Protein AF-A0A7X6VK72-F1 (afdb_monomer_lite)

Secondary structure (DSSP, 8-state):
-B----HHHHHHHHHHTT---S-S--HHHHHHHHHHTT-SEEEEEEEEEETTEEEEEEEEEETTTTEEEEEEEEEE-SGGGGHHHHHHHHHHHHHHHHTSB---S---

pLDDT: mean 77.83, std 16.99, range [35.81, 96.62]

Structure (mmCIF, N/CA/C/O backbone):
data_AF-A0A7X6VK72-F1
#
_entry.id   AF-A0A7X6VK72-F1
#
loop_
_atom_site.group_PDB
_atom_site.id
_atom_site.type_symbol
_atom_site.label_atom_id
_atom_site.label_alt_id
_atom_site.label_comp_id
_atom_site.label_asym_id
_atom_site.label_entity_id
_atom_site.label_seq_id
_atom_site.pdbx_PDB_ins_code
_atom_site.Cartn_x
_atom_site.Cartn_y
_atom_site.Cartn_z
_atom_site.occupancy
_atom_site.B_iso_or_equiv
_atom_site.auth_seq_id
_atom_site.auth_comp_id
_atom_site.auth_asym_id
_atom_site.auth_atom_id
_atom_site.pdbx_PDB_model_num
ATOM 1 N N . PRO A 1 1 ? -16.185 3.627 -2.047 1.00 64.81 1 PRO A N 1
ATOM 2 C CA . PRO A 1 1 ? -15.621 4.986 -1.937 1.00 64.81 1 PRO A CA 1
ATOM 3 C C . PRO A 1 1 ? -14.749 5.099 -0.667 1.00 64.81 1 PRO A C 1
ATOM 5 O O . PRO A 1 1 ? -15.217 4.782 0.424 1.00 64.81 1 PRO A O 1
ATOM 8 N N . TRP A 1 2 ? -13.463 5.444 -0.824 1.00 78.81 2 TRP A N 1
ATOM 9 C CA . TRP A 1 2 ? -12.471 5.581 0.258 1.00 78.81 2 TRP A CA 1
ATOM 10 C C . TRP A 1 2 ? -11.894 7.002 0.380 1.00 78.81 2 TRP A C 1
ATOM 12 O O . TRP A 1 2 ? -11.709 7.687 -0.622 1.00 78.81 2 TRP A O 1
ATOM 22 N N . THR A 1 3 ? -11.542 7.418 1.598 1.00 82.94 3 THR A N 1
ATOM 23 C CA . THR A 1 3 ? -10.872 8.701 1.880 1.00 82.94 3 THR A CA 1
ATOM 24 C C . THR A 1 3 ? -9.420 8.452 2.272 1.00 82.94 3 THR A C 1
ATOM 26 O O . THR A 1 3 ? -9.145 7.604 3.123 1.00 82.94 3 THR A O 1
ATOM 29 N N . LEU A 1 4 ? -8.483 9.189 1.669 1.00 83.56 4 LEU A N 1
ATOM 30 C CA . LEU A 1 4 ? -7.060 9.071 1.989 1.00 83.56 4 LEU A CA 1
ATOM 31 C C . LEU A 1 4 ? -6.716 9.855 3.258 1.00 83.56 4 LEU A C 1
ATOM 33 O O . LEU A 1 4 ? -7.007 11.046 3.361 1.00 83.56 4 LEU A O 1
ATOM 37 N N . LEU A 1 5 ? -6.038 9.190 4.191 1.00 81.06 5 LEU A N 1
ATOM 38 C CA . LEU A 1 5 ? -5.454 9.808 5.377 1.00 81.06 5 LEU A CA 1
ATOM 39 C C . LEU A 1 5 ? -3.932 9.790 5.252 1.00 81.06 5 LEU A C 1
ATOM 41 O O . LEU A 1 5 ? -3.322 8.730 5.125 1.00 81.06 5 LEU A O 1
ATOM 45 N N . GLU A 1 6 ? -3.310 10.964 5.313 1.00 75.88 6 GLU A N 1
ATOM 46 C CA . GLU A 1 6 ? -1.858 11.090 5.191 1.00 75.88 6 GLU A CA 1
ATOM 47 C C . GLU A 1 6 ? -1.154 10.580 6.454 1.00 75.88 6 GLU A C 1
ATOM 49 O O . GLU A 1 6 ? -1.497 10.966 7.576 1.00 75.88 6 GLU A O 1
ATOM 54 N N . ALA A 1 7 ? -0.087 9.792 6.296 1.00 69.56 7 ALA A N 1
ATOM 55 C CA . ALA A 1 7 ? 0.687 9.267 7.426 1.00 69.56 7 ALA A CA 1
ATOM 56 C C . ALA A 1 7 ? 1.223 10.382 8.347 1.00 69.56 7 ALA A C 1
ATOM 58 O O . ALA A 1 7 ? 1.326 10.202 9.562 1.00 69.56 7 ALA A O 1
ATOM 59 N N . ALA A 1 8 ? 1.506 11.567 7.795 1.00 66.38 8 ALA A N 1
ATOM 60 C CA . ALA A 1 8 ? 1.903 12.743 8.566 1.00 66.38 8 ALA A CA 1
ATOM 61 C C . ALA A 1 8 ? 0.778 13.270 9.479 1.00 66.38 8 ALA A C 1
ATOM 63 O O . ALA A 1 8 ? 1.051 13.704 10.601 1.00 66.38 8 ALA A O 1
ATOM 64 N N . GLN A 1 9 ? -0.482 13.202 9.036 1.00 66.62 9 GLN A N 1
ATOM 65 C CA . GLN A 1 9 ? -1.650 13.566 9.844 1.00 66.62 9 GLN A CA 1
ATOM 66 C C . GLN A 1 9 ? -1.873 12.538 10.959 1.00 66.62 9 GLN A C 1
ATOM 68 O O . GLN A 1 9 ? -2.074 12.916 12.115 1.00 66.62 9 GLN A O 1
ATOM 73 N N . ILE A 1 10 ? -1.710 11.249 10.638 1.00 66.19 10 ILE A N 1
ATOM 74 C CA . ILE A 1 10 ? -1.757 10.141 11.602 1.00 66.19 10 ILE A CA 1
ATOM 75 C C . ILE A 1 10 ? -0.679 10.313 12.684 1.00 66.19 10 ILE A C 1
ATOM 77 O O . ILE A 1 10 ? -0.955 10.234 13.884 1.00 66.19 10 ILE A O 1
ATOM 81 N N . ALA A 1 11 ? 0.550 10.629 12.273 1.00 63.31 11 ALA A N 1
ATOM 82 C CA . ALA A 1 11 ? 1.665 10.870 13.178 1.00 63.31 11 ALA A CA 1
ATOM 83 C C . ALA A 1 11 ? 1.470 12.129 14.038 1.00 63.31 11 ALA A C 1
ATOM 85 O O . ALA A 1 11 ? 1.833 12.127 15.212 1.00 63.31 11 ALA A O 1
ATOM 86 N N . LYS A 1 12 ? 0.896 13.210 13.498 1.00 64.06 12 LYS A N 1
ATOM 87 C CA . LYS A 1 12 ? 0.621 14.432 14.270 1.00 64.06 12 LYS A CA 1
ATOM 88 C C . LYS A 1 12 ? -0.348 14.154 15.421 1.00 64.06 12 LYS A C 1
ATOM 90 O O . LYS A 1 12 ? -0.044 14.485 16.565 1.00 64.06 12 LYS A O 1
ATOM 95 N N . ILE A 1 13 ? -1.452 13.472 15.133 1.00 62.22 13 ILE A N 1
ATOM 96 C CA . ILE A 1 13 ? -2.500 13.185 16.121 1.00 62.22 13 ILE A CA 1
ATOM 97 C C . ILE A 1 13 ? -2.011 12.161 17.151 1.00 62.22 13 ILE A C 1
ATOM 99 O O . ILE A 1 13 ? -2.238 12.317 18.352 1.00 62.22 13 ILE A O 1
ATOM 103 N N . GLY A 1 14 ? -1.225 11.167 16.730 1.00 62.12 14 GLY A N 1
ATOM 104 C CA . GLY A 1 14 ? -0.571 10.270 17.680 1.00 62.12 14 GLY A CA 1
ATOM 105 C C . GLY A 1 14 ? 0.405 10.994 18.626 1.00 62.12 14 GLY A C 1
ATOM 106 O O . GLY A 1 14 ? 0.512 10.601 19.789 1.00 62.12 14 GLY A O 1
ATOM 107 N N . LYS A 1 15 ? 1.080 12.074 18.182 1.00 60.12 15 LYS A N 1
ATOM 108 C CA . LYS A 1 15 ? 1.975 12.875 19.047 1.00 60.12 15 LYS A CA 1
ATOM 109 C C . LYS A 1 15 ? 1.158 13.668 20.059 1.00 60.12 15 LYS A C 1
ATOM 111 O O . LYS A 1 15 ? 1.521 13.698 21.234 1.00 60.12 15 LYS A O 1
ATOM 116 N N . GLU A 1 16 ? 0.056 14.268 19.614 1.00 59.31 16 GLU A N 1
ATOM 117 C CA . GLU A 1 16 ? -0.869 15.040 20.453 1.00 59.31 16 GLU A CA 1
ATOM 118 C C . GLU A 1 16 ? -1.477 14.178 21.572 1.00 59.31 16 GLU A C 1
ATOM 120 O O . GLU A 1 16 ? -1.537 14.612 22.722 1.00 59.31 16 GLU A O 1
ATOM 125 N N . HIS A 1 17 ? -1.804 12.914 21.288 1.00 56.00 17 HIS A N 1
ATOM 126 C CA . HIS A 1 17 ? -2.307 11.963 22.287 1.00 56.00 17 HIS A CA 1
ATOM 127 C C . HIS A 1 17 ? -1.214 11.201 23.067 1.00 56.00 17 HIS A C 1
ATOM 129 O O . HIS A 1 17 ? -1.516 10.225 23.753 1.00 56.00 17 HIS A O 1
ATOM 135 N N . ARG A 1 18 ? 0.052 11.651 23.023 1.00 54.09 18 ARG A N 1
ATOM 136 C CA . ARG A 1 18 ? 1.203 11.055 23.743 1.00 54.09 18 ARG A CA 1
ATOM 137 C C . ARG A 1 18 ? 1.436 9.566 23.443 1.00 54.09 18 ARG A C 1
ATOM 139 O O . ARG A 1 18 ? 1.972 8.844 24.285 1.00 54.09 18 ARG A O 1
ATOM 146 N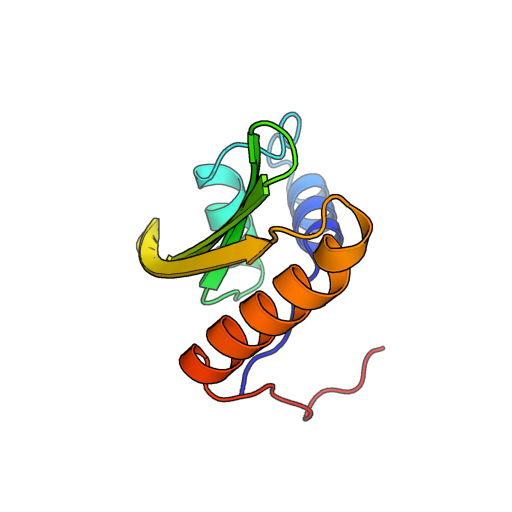 N . LEU A 1 19 ? 1.104 9.101 22.240 1.00 56.41 19 LEU A N 1
ATOM 147 C CA . LEU A 1 19 ? 1.611 7.820 21.753 1.00 56.41 19 LEU A CA 1
ATOM 148 C C . LEU A 1 19 ? 3.110 8.010 21.462 1.00 56.41 19 LEU A C 1
ATOM 150 O O . LEU A 1 19 ? 3.509 8.962 20.794 1.00 56.41 19 LEU A O 1
ATOM 154 N N . GLY A 1 20 ? 3.976 7.157 22.015 1.00 43.81 20 GLY A N 1
ATOM 155 C CA . GLY A 1 20 ? 5.429 7.253 21.832 1.00 43.81 20 GLY A CA 1
ATOM 156 C C . GLY A 1 20 ? 5.837 7.033 20.369 1.00 43.81 20 GLY A C 1
ATOM 157 O O . GLY A 1 20 ? 6.034 5.896 19.939 1.00 43.81 20 GLY A O 1
ATOM 158 N N . LEU A 1 21 ? 5.953 8.123 19.607 1.00 44.03 21 LEU A N 1
ATOM 159 C CA . LEU A 1 21 ? 6.148 8.125 18.150 1.00 44.03 21 LEU A CA 1
ATOM 160 C C . LEU A 1 21 ? 7.603 8.260 17.685 1.00 44.03 21 LEU A C 1
ATOM 162 O O . LEU A 1 21 ? 7.846 8.600 16.526 1.00 44.03 21 LEU A O 1
ATOM 166 N N . SER A 1 22 ? 8.593 7.978 18.536 1.00 35.81 22 SER A N 1
ATOM 167 C CA . SER A 1 22 ? 9.906 7.640 17.984 1.00 35.81 22 SER A CA 1
ATOM 168 C C . SER A 1 22 ? 9.807 6.241 17.358 1.00 35.81 22 SER A C 1
ATOM 170 O O . SER A 1 22 ? 9.360 5.282 17.994 1.00 35.81 22 SER A O 1
ATOM 172 N N . GLY A 1 23 ? 10.126 6.159 16.065 1.00 43.31 23 GLY A N 1
ATOM 173 C CA . GLY A 1 23 ? 9.946 4.964 15.238 1.00 43.31 23 GLY A CA 1
ATOM 174 C C . GLY A 1 23 ? 8.525 4.840 14.684 1.00 43.31 23 GLY A C 1
ATOM 175 O O . GLY A 1 23 ? 7.687 4.164 15.274 1.00 43.31 23 GLY A O 1
ATOM 176 N N . LEU A 1 24 ? 8.272 5.464 13.526 1.00 42.28 24 LEU A N 1
ATOM 177 C CA . LEU A 1 24 ? 7.059 5.284 12.705 1.00 42.28 24 LEU A CA 1
ATOM 178 C C . LEU A 1 24 ? 6.961 3.878 12.064 1.00 42.28 24 LEU A C 1
ATOM 180 O O . LEU A 1 24 ? 6.030 3.612 11.314 1.00 42.28 24 LEU A O 1
ATOM 184 N N . VAL A 1 25 ? 7.918 2.994 12.358 1.00 49.81 25 VAL A N 1
ATOM 185 C CA . VAL A 1 25 ? 8.080 1.649 11.787 1.00 49.81 25 VAL A CA 1
ATOM 186 C C . VAL A 1 25 ? 7.782 0.613 12.867 1.00 49.81 25 VAL A C 1
ATOM 188 O O . VAL A 1 25 ? 8.645 -0.139 13.304 1.00 49.81 25 VAL A O 1
ATOM 191 N N . ASP A 1 26 ? 6.567 0.644 13.390 1.00 58.03 26 ASP A N 1
ATOM 192 C CA . ASP A 1 26 ? 6.070 -0.425 14.247 1.00 58.03 26 ASP A CA 1
ATOM 193 C C . ASP A 1 26 ? 4.601 -0.592 13.871 1.00 58.03 26 ASP A C 1
ATOM 195 O O . ASP A 1 26 ? 3.774 0.263 14.202 1.00 58.03 26 ASP A O 1
ATOM 199 N N . ASP A 1 27 ? 4.287 -1.637 13.102 1.00 59.16 27 ASP A N 1
ATOM 200 C CA . ASP A 1 27 ? 2.969 -1.870 12.490 1.00 59.16 27 ASP A CA 1
ATOM 201 C C . ASP A 1 27 ? 1.827 -1.716 13.517 1.00 59.16 27 ASP A C 1
ATOM 203 O O . ASP A 1 27 ? 0.756 -1.184 13.225 1.00 59.16 27 ASP A O 1
ATOM 207 N N . LYS A 1 28 ? 2.094 -2.060 14.785 1.00 60.81 28 LYS A N 1
ATOM 208 C CA . LYS A 1 28 ? 1.161 -1.922 15.916 1.00 60.81 28 LYS A CA 1
ATOM 209 C C . LYS A 1 28 ? 0.798 -0.469 16.252 1.00 60.81 28 LYS A C 1
ATOM 211 O O . LYS A 1 28 ? -0.332 -0.190 16.669 1.00 60.81 28 LYS A O 1
ATOM 216 N N . LYS A 1 29 ? 1.733 0.471 16.093 1.00 63.31 29 LYS A N 1
ATOM 217 C CA . LYS A 1 29 ? 1.518 1.903 16.364 1.00 63.31 29 LYS A CA 1
ATOM 218 C C . LYS A 1 29 ? 0.708 2.560 15.251 1.00 63.31 29 LYS A C 1
ATOM 220 O O . LYS A 1 29 ? -0.221 3.308 15.550 1.00 63.31 29 LYS A O 1
ATOM 225 N N . ALA A 1 30 ? 1.021 2.239 13.995 1.00 63.69 30 ALA A N 1
ATOM 226 C CA . ALA A 1 30 ? 0.274 2.723 12.836 1.00 63.69 30 ALA A CA 1
ATOM 227 C C . ALA A 1 30 ? -1.185 2.241 12.868 1.00 63.69 30 ALA A C 1
ATOM 229 O O . ALA A 1 30 ? -2.099 3.038 12.673 1.00 63.69 30 ALA A O 1
ATOM 230 N N . VAL A 1 31 ? -1.413 0.978 13.249 1.00 65.00 31 VAL A N 1
ATOM 231 C CA . VAL A 1 31 ? -2.760 0.428 13.465 1.00 65.00 31 VAL A CA 1
ATOM 232 C C . VAL A 1 31 ? -3.510 1.184 14.567 1.00 65.00 31 VAL A C 1
ATOM 234 O O . VAL A 1 31 ? -4.662 1.565 14.383 1.00 65.00 31 VAL A O 1
ATOM 237 N N . SER A 1 32 ? -2.868 1.458 15.707 1.00 65.25 32 SER A N 1
ATOM 238 C CA . SER A 1 32 ? -3.514 2.165 16.826 1.00 65.25 32 SER A CA 1
ATOM 239 C C . SER A 1 32 ? -3.919 3.597 16.460 1.00 65.25 32 SER A C 1
ATOM 241 O O . SER A 1 32 ? -5.010 4.042 16.812 1.00 65.25 32 SER A O 1
ATOM 243 N N . ALA A 1 33 ? -3.065 4.309 15.723 1.00 67.06 33 ALA A N 1
ATOM 244 C CA . ALA A 1 33 ? -3.363 5.656 15.251 1.00 67.06 33 ALA A CA 1
ATOM 245 C C . ALA A 1 33 ? -4.414 5.661 14.122 1.00 67.06 33 ALA A C 1
ATOM 247 O O . ALA A 1 33 ? -5.287 6.524 14.113 1.00 67.06 33 ALA A O 1
ATOM 248 N N . GLY A 1 34 ? -4.399 4.660 13.236 1.00 67.56 34 GLY A N 1
ATOM 249 C CA . GLY A 1 34 ? -5.451 4.440 12.242 1.00 67.56 34 GLY A CA 1
ATOM 250 C C . GLY A 1 34 ? -6.826 4.225 12.882 1.00 67.56 34 GLY A C 1
ATOM 251 O O . GLY A 1 34 ? -7.786 4.878 12.481 1.00 67.56 34 GLY A O 1
ATOM 252 N N . LYS A 1 35 ? -6.914 3.411 13.948 1.00 70.31 35 LYS A N 1
ATOM 253 C CA . LYS A 1 35 ? -8.161 3.215 14.717 1.00 70.31 35 LYS A CA 1
ATOM 254 C C . LYS A 1 35 ? -8.723 4.528 15.253 1.00 70.31 35 LYS A C 1
ATOM 256 O O . LYS A 1 35 ? -9.924 4.756 15.161 1.00 70.31 35 LYS A O 1
ATOM 261 N N . LEU A 1 36 ? -7.862 5.388 15.803 1.00 69.94 36 LEU A N 1
ATOM 262 C CA . LEU A 1 36 ? -8.270 6.688 16.348 1.00 69.94 36 LEU A CA 1
ATOM 263 C C . LEU A 1 36 ? -8.834 7.629 15.277 1.00 69.94 36 LEU A C 1
ATOM 265 O O . LEU A 1 36 ? -9.674 8.466 15.590 1.00 69.94 36 LEU A O 1
ATOM 269 N N . LEU A 1 37 ? -8.388 7.483 14.029 1.00 72.62 37 LEU A N 1
ATOM 270 C CA . LEU A 1 37 ? -8.789 8.329 12.904 1.00 72.62 37 LEU A CA 1
ATOM 271 C C . LEU A 1 37 ? -9.885 7.718 12.035 1.00 72.62 37 LEU A C 1
ATOM 273 O O . LEU A 1 37 ? -10.243 8.297 11.014 1.00 72.62 37 LEU A O 1
ATOM 277 N N . GLY A 1 38 ? -10.419 6.561 12.428 1.00 75.12 38 GLY A N 1
ATOM 278 C CA . GLY A 1 38 ? -11.432 5.857 11.647 1.00 75.12 38 GLY A CA 1
ATOM 279 C C . GLY A 1 38 ? -10.895 5.249 10.347 1.00 75.12 38 GLY A C 1
ATOM 280 O O . GLY A 1 38 ? -11.682 4.943 9.454 1.00 75.12 38 GLY A O 1
ATOM 281 N N . ALA A 1 39 ? -9.577 5.057 10.224 1.00 85.31 39 ALA A N 1
ATOM 282 C CA . ALA A 1 39 ? -9.001 4.341 9.094 1.00 85.31 39 ALA A CA 1
ATOM 283 C C . ALA A 1 39 ? -9.446 2.872 9.136 1.00 85.31 39 ALA A C 1
ATOM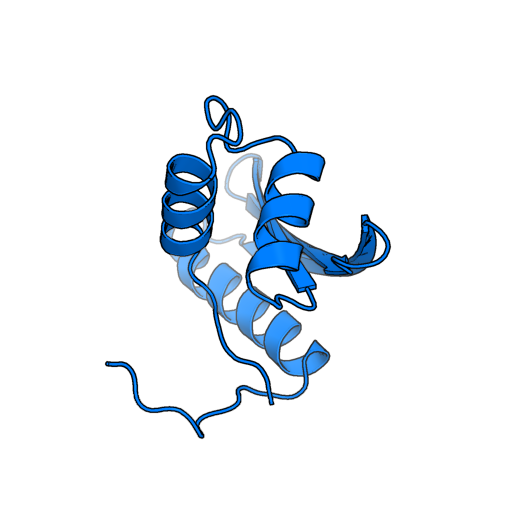 285 O O . ALA A 1 39 ? -9.259 2.187 10.143 1.00 85.31 39 ALA A O 1
ATOM 286 N N . GLN A 1 40 ? -10.016 2.390 8.034 1.00 86.88 40 GLN A N 1
ATOM 287 C CA . GLN A 1 40 ? -10.424 0.987 7.889 1.00 86.88 40 GLN A CA 1
ATOM 288 C C . GLN A 1 40 ? -9.231 0.102 7.516 1.00 86.88 40 GLN A C 1
ATOM 290 O O . GLN A 1 40 ? -9.060 -0.991 8.054 1.00 86.88 40 GLN A O 1
ATOM 295 N N . TYR A 1 41 ? -8.364 0.628 6.652 1.00 88.56 41 TYR A N 1
ATOM 296 C CA . TYR A 1 41 ? -7.172 -0.053 6.184 1.00 88.56 41 TYR A CA 1
ATOM 297 C C . TYR A 1 41 ? -5.936 0.832 6.313 1.00 88.56 41 TYR A C 1
ATOM 299 O O . TYR A 1 41 ? -6.012 2.057 6.215 1.00 88.56 41 TYR A O 1
ATOM 307 N N . LEU A 1 42 ? -4.790 0.186 6.502 1.00 87.00 42 LEU A N 1
ATOM 308 C CA . LEU A 1 42 ? -3.468 0.786 6.411 1.00 87.00 42 LEU A CA 1
ATOM 309 C C . LEU A 1 42 ? -2.752 0.193 5.198 1.00 87.00 42 LEU A C 1
ATOM 311 O O . LEU A 1 42 ? -2.694 -1.026 5.059 1.00 87.00 42 LEU A O 1
ATOM 315 N N . ILE A 1 43 ? -2.177 1.040 4.349 1.00 88.44 43 ILE A N 1
ATOM 316 C CA . ILE A 1 43 ? -1.284 0.591 3.278 1.00 88.44 43 ILE A CA 1
ATOM 317 C C . ILE A 1 43 ? 0.147 0.687 3.802 1.00 88.44 43 ILE A C 1
ATOM 319 O O . ILE A 1 43 ? 0.593 1.756 4.221 1.00 88.44 43 ILE A O 1
ATOM 323 N N . VAL A 1 44 ? 0.862 -0.433 3.787 1.00 87.00 44 VAL A N 1
ATOM 324 C CA . VAL A 1 44 ? 2.298 -0.498 4.089 1.00 87.00 44 VAL A CA 1
ATOM 325 C C . VAL A 1 44 ? 3.025 -1.108 2.905 1.00 87.00 44 VAL A C 1
ATOM 327 O O . VAL A 1 44 ? 2.497 -2.009 2.264 1.00 87.00 44 VAL A O 1
ATOM 330 N N . GLY A 1 45 ? 4.242 -0.664 2.616 1.00 87.94 45 GLY A N 1
ATOM 331 C CA . GLY A 1 45 ? 4.981 -1.182 1.472 1.00 87.94 45 GLY A CA 1
ATOM 332 C C . GLY A 1 45 ? 6.484 -1.024 1.591 1.00 87.94 45 GLY A C 1
ATOM 333 O O . GLY A 1 45 ? 6.983 -0.340 2.486 1.00 87.94 45 GLY A O 1
ATOM 334 N N . THR A 1 46 ? 7.196 -1.686 0.688 1.00 89.56 46 THR A N 1
ATOM 335 C CA . THR A 1 46 ? 8.654 -1.654 0.579 1.00 89.56 46 THR A CA 1
ATOM 336 C C . THR A 1 46 ? 9.067 -1.522 -0.874 1.00 89.56 46 THR A C 1
ATOM 338 O O . THR A 1 46 ? 8.424 -2.078 -1.759 1.00 89.56 46 THR A O 1
ATOM 341 N N . VAL A 1 47 ? 10.170 -0.817 -1.109 1.00 92.25 47 VAL A N 1
ATOM 342 C CA . VAL A 1 47 ? 10.842 -0.786 -2.409 1.00 92.25 47 VAL A CA 1
ATOM 343 C C . VAL A 1 47 ? 12.159 -1.530 -2.256 1.00 92.25 47 VAL A C 1
ATOM 345 O O . VAL A 1 47 ? 12.994 -1.158 -1.433 1.00 92.25 47 VAL A O 1
ATOM 348 N N . ASN A 1 48 ? 12.324 -2.587 -3.038 1.00 91.94 48 ASN A N 1
ATOM 349 C CA . ASN A 1 48 ? 13.502 -3.439 -3.070 1.00 91.94 48 ASN A CA 1
ATOM 350 C C . ASN A 1 48 ? 14.219 -3.257 -4.409 1.00 91.94 48 ASN A C 1
ATOM 352 O O . ASN A 1 48 ? 13.569 -3.097 -5.441 1.00 91.94 48 ASN A O 1
ATOM 356 N N . SER A 1 49 ? 15.550 -3.307 -4.414 1.00 93.19 49 SER A N 1
ATOM 357 C CA . SER A 1 49 ? 16.350 -3.246 -5.640 1.00 93.19 49 SER A CA 1
ATOM 358 C C . SER A 1 49 ? 17.303 -4.433 -5.738 1.00 93.19 49 SER A C 1
ATOM 360 O O . SER A 1 49 ? 17.853 -4.916 -4.748 1.00 93.19 49 SER A O 1
ATOM 362 N N . THR A 1 50 ? 17.478 -4.952 -6.948 1.00 91.62 50 THR A N 1
ATOM 363 C CA . THR A 1 50 ? 18.443 -6.003 -7.275 1.00 91.62 50 THR A CA 1
ATOM 364 C C . THR A 1 50 ? 18.981 -5.740 -8.675 1.00 91.62 50 THR A C 1
ATOM 366 O O . THR A 1 50 ? 18.299 -5.947 -9.678 1.00 91.62 50 THR A O 1
ATOM 369 N N . GLY A 1 51 ? 20.219 -5.249 -8.750 1.00 88.62 51 GLY A N 1
ATOM 370 C CA . GLY A 1 51 ? 20.794 -4.773 -10.007 1.00 88.62 51 GLY A CA 1
ATOM 371 C C . GLY A 1 51 ? 19.990 -3.595 -10.561 1.00 88.62 51 GLY A C 1
ATOM 372 O O . GLY A 1 51 ? 19.810 -2.598 -9.869 1.00 88.62 51 GLY A O 1
ATOM 373 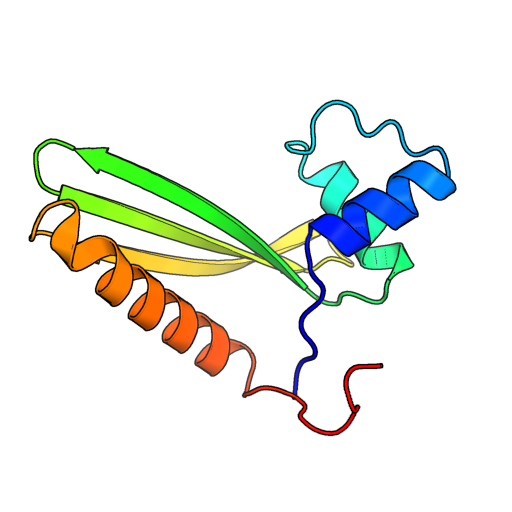N N . SER A 1 52 ? 19.496 -3.730 -11.792 1.00 88.81 52 SER A N 1
ATOM 374 C CA . SER A 1 52 ? 18.643 -2.731 -12.462 1.00 88.81 52 SER A CA 1
ATOM 375 C C . SER A 1 52 ? 17.143 -3.002 -12.306 1.00 88.81 52 SER A C 1
ATOM 377 O O . SER A 1 52 ? 16.331 -2.322 -12.927 1.00 88.81 52 SER A O 1
ATOM 379 N N . VAL A 1 53 ? 16.776 -4.006 -11.507 1.00 92.94 53 VAL A N 1
ATOM 380 C CA . VAL A 1 53 ? 15.386 -4.395 -11.275 1.00 92.94 53 VAL A CA 1
ATOM 381 C C . VAL A 1 53 ? 14.940 -3.883 -9.913 1.00 92.94 53 VAL A C 1
ATOM 383 O O . VAL A 1 53 ? 15.610 -4.118 -8.906 1.00 92.94 53 VAL A O 1
ATOM 386 N N . PHE A 1 54 ? 13.789 -3.220 -9.878 1.00 95.81 54 PHE A N 1
ATOM 387 C CA . PHE A 1 54 ? 13.121 -2.808 -8.651 1.00 95.81 54 PHE A CA 1
ATOM 388 C C . PHE A 1 54 ? 11.835 -3.605 -8.459 1.00 95.81 54 PHE A C 1
ATOM 390 O O . PHE A 1 54 ? 11.106 -3.875 -9.409 1.00 95.81 54 PHE A O 1
ATOM 397 N N . THR A 1 55 ? 11.557 -3.983 -7.218 1.00 95.56 55 THR A N 1
ATOM 398 C CA . THR A 1 55 ? 10.296 -4.605 -6.804 1.00 95.56 55 THR A CA 1
ATOM 399 C C . THR A 1 55 ? 9.638 -3.699 -5.780 1.00 95.56 55 THR A C 1
ATOM 401 O O . THR A 1 55 ? 10.269 -3.317 -4.795 1.00 95.56 55 THR A O 1
ATOM 404 N N . LEU A 1 56 ? 8.394 -3.317 -6.033 1.00 96.62 56 LEU A N 1
ATOM 405 C CA . LEU A 1 56 ? 7.570 -2.565 -5.104 1.00 96.62 56 LEU A CA 1
ATOM 406 C C . LEU A 1 56 ? 6.540 -3.531 -4.538 1.00 96.62 56 LEU A C 1
ATOM 408 O O . LEU A 1 56 ? 5.729 -4.067 -5.286 1.00 96.62 56 LEU A O 1
ATOM 412 N N . ASP A 1 57 ? 6.567 -3.725 -3.230 1.00 95.38 57 ASP A N 1
ATOM 413 C CA . ASP A 1 57 ? 5.612 -4.553 -2.507 1.00 95.38 57 ASP A CA 1
ATOM 414 C C . ASP A 1 57 ? 4.695 -3.645 -1.693 1.00 95.38 57 ASP A C 1
ATOM 416 O O . ASP A 1 57 ? 5.171 -2.754 -0.987 1.00 95.38 57 ASP A O 1
ATOM 420 N N . ALA A 1 58 ? 3.390 -3.888 -1.729 1.00 94.50 58 ALA A N 1
ATOM 421 C CA . ALA A 1 58 ? 2.423 -3.227 -0.864 1.00 94.50 58 ALA A CA 1
ATOM 422 C C . ALA A 1 58 ? 1.488 -4.245 -0.214 1.00 94.50 58 ALA A C 1
ATOM 424 O O . ALA A 1 58 ? 1.169 -5.291 -0.771 1.00 94.50 58 ALA A O 1
ATOM 425 N N . ARG A 1 59 ? 1.043 -3.943 1.001 1.00 92.38 59 ARG A N 1
ATOM 426 C CA . ARG A 1 59 ? 0.099 -4.743 1.776 1.00 92.38 59 ARG A CA 1
ATOM 427 C C . ARG A 1 59 ? -0.969 -3.828 2.339 1.00 92.38 59 ARG A C 1
ATOM 429 O O . ARG A 1 59 ? -0.659 -2.821 2.977 1.00 92.38 59 ARG A O 1
ATOM 436 N N . LEU A 1 60 ? -2.217 -4.219 2.130 1.00 91.81 60 LEU A N 1
ATOM 437 C CA . LEU A 1 60 ? -3.376 -3.620 2.762 1.00 91.81 60 LEU A CA 1
ATOM 438 C C . LEU A 1 60 ? -3.646 -4.374 4.064 1.00 91.81 60 LEU A C 1
ATOM 440 O O . LEU A 1 60 ? -3.892 -5.579 4.050 1.00 91.81 60 LEU A O 1
ATOM 444 N N . VAL A 1 61 ? -3.563 -3.683 5.192 1.00 88.12 61 VAL A N 1
ATOM 445 C CA . VAL A 1 61 ? -3.746 -4.253 6.528 1.00 88.12 61 VAL A CA 1
ATOM 446 C C . VAL A 1 61 ? -5.074 -3.770 7.082 1.00 88.12 61 VAL A C 1
ATOM 448 O O . VAL A 1 61 ? -5.298 -2.564 7.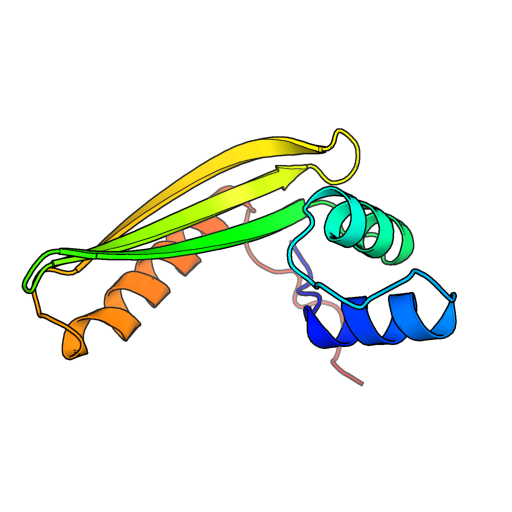180 1.00 88.12 61 VAL A O 1
ATOM 451 N N . ASP A 1 62 ? -5.944 -4.702 7.460 1.00 87.25 62 ASP A N 1
ATOM 452 C CA . ASP A 1 62 ? -7.181 -4.387 8.166 1.00 87.25 62 ASP A CA 1
ATOM 453 C C . ASP A 1 62 ? -6.831 -3.843 9.555 1.00 87.25 62 ASP A C 1
ATOM 455 O O . ASP A 1 62 ? -6.165 -4.493 10.368 1.00 87.25 62 ASP A O 1
ATOM 459 N N . VAL A 1 63 ? -7.258 -2.613 9.824 1.00 84.75 63 VAL A N 1
ATOM 460 C CA . VAL A 1 63 ? -6.888 -1.906 11.049 1.00 84.75 63 VAL A CA 1
ATOM 461 C C . VAL A 1 63 ? -7.571 -2.532 12.267 1.00 84.75 63 VAL A C 1
ATOM 463 O O . VAL A 1 63 ? -6.977 -2.574 13.345 1.00 84.75 63 VAL A O 1
ATOM 466 N N . ALA A 1 64 ? -8.793 -3.053 12.138 1.00 83.44 64 ALA A N 1
ATOM 467 C CA . ALA A 1 64 ? -9.529 -3.635 13.258 1.00 83.44 64 ALA A CA 1
ATOM 468 C C . ALA A 1 64 ? -8.821 -4.883 13.812 1.00 83.44 64 ALA A C 1
ATOM 470 O O . ALA A 1 64 ? -8.613 -4.982 15.029 1.00 83.44 64 ALA A O 1
ATOM 471 N N . THR A 1 65 ? -8.401 -5.772 12.914 1.00 84.12 65 THR A N 1
ATOM 472 C CA . THR A 1 65 ? -7.837 -7.102 13.191 1.00 84.12 65 THR A CA 1
ATOM 473 C C . THR A 1 65 ? -6.309 -7.145 13.185 1.00 84.12 65 THR A C 1
ATOM 475 O O . THR A 1 65 ? -5.736 -8.074 13.751 1.00 84.12 65 THR A O 1
ATOM 478 N N . ALA A 1 66 ? -5.648 -6.144 12.594 1.00 79.62 66 ALA A N 1
ATOM 479 C CA . ALA A 1 66 ? -4.208 -6.127 12.319 1.00 79.62 66 ALA A CA 1
ATOM 480 C C . ALA A 1 66 ? -3.732 -7.288 11.421 1.00 79.62 66 ALA A C 1
ATOM 482 O O . ALA A 1 66 ? -2.575 -7.706 11.497 1.00 79.62 66 ALA A O 1
ATOM 483 N N . VAL A 1 67 ? -4.619 -7.816 10.574 1.00 85.06 67 VAL A N 1
ATOM 484 C CA . VAL A 1 67 ? -4.321 -8.889 9.618 1.00 85.06 67 VAL A CA 1
ATOM 485 C C . VAL A 1 67 ? -4.139 -8.298 8.221 1.00 85.06 67 VAL A C 1
ATOM 487 O O . VAL A 1 67 ? -4.799 -7.328 7.849 1.00 85.06 67 VAL A O 1
ATOM 490 N N . VAL A 1 68 ? -3.231 -8.880 7.436 1.00 88.38 68 VAL A N 1
ATOM 491 C CA . VAL A 1 68 ? -3.073 -8.530 6.019 1.00 88.38 68 VAL A CA 1
ATOM 492 C C . VAL A 1 68 ? -4.321 -8.981 5.264 1.00 88.38 68 VAL A C 1
ATOM 494 O O . VAL A 1 68 ? -4.615 -10.172 5.213 1.00 88.38 68 VAL A O 1
ATOM 497 N N . TYR A 1 69 ? -5.036 -8.022 4.684 1.00 90.75 69 TYR A N 1
ATOM 498 C CA . TYR A 1 69 ? -6.205 -8.257 3.846 1.00 90.75 69 TYR A CA 1
ATOM 499 C C . TYR A 1 69 ? -5.796 -8.637 2.419 1.00 90.75 69 TYR A C 1
ATOM 501 O O . TYR A 1 69 ? -6.332 -9.581 1.846 1.00 90.75 69 TYR A O 1
ATOM 509 N N . SER A 1 70 ? -4.832 -7.919 1.839 1.00 93.38 70 SER A N 1
ATOM 510 C CA . SER A 1 70 ? -4.333 -8.173 0.481 1.00 93.38 70 SER A CA 1
ATOM 511 C C . SER A 1 70 ? -2.892 -7.711 0.315 1.00 93.38 70 SER A C 1
ATOM 513 O O . SER A 1 70 ? -2.412 -6.852 1.060 1.00 93.38 70 SER A O 1
ATOM 515 N N . GLY A 1 71 ? -2.200 -8.307 -0.653 1.00 93.62 71 GLY A N 1
ATOM 516 C CA . GLY A 1 71 ? -0.836 -7.966 -1.039 1.00 93.62 71 GLY A CA 1
ATOM 517 C C . GLY A 1 71 ? -0.758 -7.686 -2.535 1.00 93.62 71 GLY A C 1
ATOM 518 O O . GLY A 1 71 ? -1.440 -8.337 -3.320 1.00 93.62 71 GLY A O 1
ATOM 519 N N . PHE A 1 72 ? 0.085 -6.732 -2.904 1.00 95.81 72 PHE A N 1
ATOM 520 C CA . PHE A 1 72 ? 0.268 -6.241 -4.262 1.00 95.81 72 PHE A CA 1
ATOM 521 C C . PHE A 1 72 ? 1.758 -6.132 -4.550 1.00 95.81 72 PHE A C 1
ATOM 523 O O . PHE A 1 72 ? 2.548 -5.853 -3.643 1.00 95.81 72 PHE A O 1
ATOM 530 N N . GLN A 1 73 ? 2.137 -6.338 -5.807 1.00 95.94 73 GLN A N 1
ATOM 531 C CA . GLN A 1 73 ? 3.528 -6.272 -6.222 1.00 95.94 73 GLN A CA 1
ATOM 532 C C . GLN A 1 73 ? 3.633 -5.689 -7.629 1.00 95.94 73 GLN A C 1
ATOM 534 O O . GLN A 1 73 ? 2.970 -6.170 -8.544 1.00 95.94 73 GLN A O 1
ATOM 539 N N . ALA A 1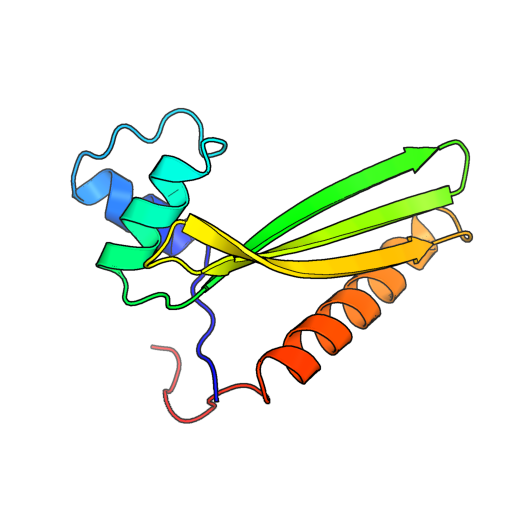 74 ? 4.530 -4.725 -7.812 1.00 96.12 74 ALA A N 1
ATOM 540 C CA . ALA A 1 74 ? 4.920 -4.214 -9.119 1.00 96.12 74 ALA A CA 1
ATOM 541 C C . ALA A 1 74 ? 6.421 -4.420 -9.347 1.00 96.12 74 ALA A C 1
ATOM 543 O O . ALA A 1 74 ? 7.232 -4.303 -8.426 1.00 96.12 74 ALA A O 1
ATOM 544 N N . LEU A 1 75 ? 6.792 -4.729 -10.588 1.00 94.50 75 LEU A N 1
ATOM 545 C CA . LEU A 1 75 ? 8.177 -4.921 -11.005 1.00 94.50 75 LEU A CA 1
ATOM 546 C C . LEU A 1 75 ? 8.567 -3.820 -11.992 1.00 94.50 75 LEU A C 1
ATOM 548 O O . LEU A 1 75 ? 7.847 -3.575 -12.955 1.00 94.50 75 LEU A O 1
ATOM 552 N N . CYS A 1 76 ? 9.730 -3.208 -11.791 1.00 94.06 76 CYS A N 1
ATOM 553 C CA . CYS A 1 76 ? 10.344 -2.291 -12.743 1.00 94.06 76 CYS A CA 1
ATOM 554 C C . CYS A 1 76 ? 11.670 -2.882 -13.229 1.00 94.06 76 CYS A C 1
ATOM 556 O O . CYS A 1 76 ? 12.538 -3.199 -12.418 1.00 94.06 76 CYS A O 1
ATOM 558 N N . CYS A 1 77 ? 11.836 -3.015 -14.546 1.00 92.00 77 CYS A N 1
ATOM 559 C CA . CYS A 1 77 ? 13.083 -3.484 -15.166 1.00 92.00 77 CYS A CA 1
ATOM 560 C C . CYS A 1 77 ? 13.874 -2.359 -15.855 1.00 92.00 77 CYS A C 1
ATOM 562 O O . CYS A 1 77 ? 14.933 -2.617 -16.422 1.00 92.00 77 CYS A O 1
ATOM 564 N N . GLU A 1 78 ? 13.372 -1.125 -15.809 1.00 89.06 78 GLU A N 1
ATOM 565 C CA . GLU A 1 78 ? 13.922 0.041 -16.516 1.00 89.06 78 GLU A CA 1
ATOM 566 C C . GLU A 1 78 ? 14.834 0.897 -15.620 1.00 89.06 78 GLU A C 1
ATOM 568 O O . GLU A 1 78 ? 15.134 2.050 -15.918 1.00 89.06 78 GLU A O 1
ATOM 573 N N . GLY A 1 79 ? 15.291 0.343 -14.495 1.00 89.19 79 GLY A N 1
ATOM 574 C CA . GLY A 1 79 ? 16.027 1.101 -13.490 1.00 89.19 79 GLY A CA 1
ATOM 575 C C . GLY A 1 79 ? 15.135 2.092 -12.735 1.00 89.19 79 GLY A C 1
ATOM 576 O O . GLY A 1 79 ? 13.943 1.861 -12.534 1.00 89.19 79 GLY A O 1
ATOM 577 N N . GLU A 1 80 ? 15.726 3.192 -12.268 1.00 89.62 80 GLU A N 1
ATOM 578 C CA . GLU A 1 80 ? 15.009 4.188 -11.460 1.00 89.62 80 GLU A CA 1
ATOM 579 C C . GLU A 1 80 ? 13.984 4.993 -12.272 1.00 89.62 80 GLU A C 1
ATOM 581 O O . GLU A 1 80 ? 13.002 5.469 -11.707 1.00 89.62 80 GLU A O 1
ATOM 586 N N . GLU A 1 81 ? 14.170 5.115 -13.590 1.00 91.81 81 GLU A N 1
ATOM 587 C CA . GLU A 1 81 ? 13.284 5.897 -14.463 1.00 91.81 81 GLU A CA 1
ATOM 588 C C . GLU A 1 81 ? 11.875 5.295 -14.568 1.00 91.81 81 GLU A C 1
ATOM 590 O O . GLU A 1 81 ? 10.907 6.046 -14.657 1.00 91.81 81 GLU A O 1
ATOM 595 N N . GLY A 1 82 ? 11.746 3.967 -14.472 1.00 93.25 82 GLY A N 1
ATOM 596 C CA . GLY A 1 82 ? 10.453 3.272 -14.486 1.00 93.25 82 GLY A CA 1
ATOM 597 C C . GLY A 1 82 ? 9.775 3.157 -13.113 1.00 93.25 82 GLY A C 1
ATOM 598 O O . GLY A 1 82 ? 8.651 2.663 -13.016 1.00 93.25 82 GLY A O 1
ATOM 599 N N . LEU A 1 83 ? 10.416 3.613 -12.026 1.00 93.06 83 LEU A N 1
ATOM 600 C CA . LEU A 1 83 ? 9.816 3.579 -10.683 1.00 93.06 83 LEU A CA 1
ATOM 601 C C . LEU A 1 83 ? 8.488 4.348 -10.581 1.00 93.06 83 LEU A C 1
ATOM 603 O O . LEU A 1 83 ?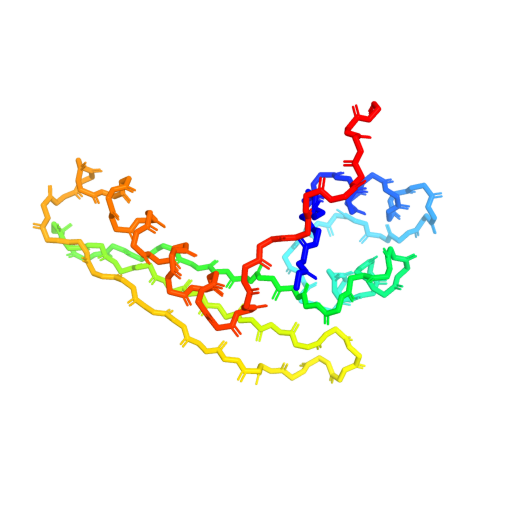 7.572 3.820 -9.948 1.00 93.06 83 LEU A O 1
ATOM 607 N N . PRO A 1 84 ? 8.334 5.555 -11.165 1.00 94.81 84 PRO A N 1
ATOM 608 C CA . PRO A 1 84 ? 7.068 6.280 -11.119 1.00 94.81 84 PRO A CA 1
ATOM 609 C C . PRO A 1 84 ? 5.925 5.515 -11.793 1.00 94.81 84 PRO A C 1
ATOM 611 O O . PRO A 1 84 ? 4.816 5.498 -11.266 1.00 94.81 84 PRO A O 1
ATOM 614 N N . GLU A 1 85 ? 6.195 4.853 -12.920 1.00 95.19 85 GLU A N 1
ATOM 615 C CA . GLU A 1 85 ? 5.199 4.045 -13.629 1.00 95.19 85 GLU A CA 1
ATOM 616 C C . GLU A 1 85 ? 4.833 2.789 -12.833 1.00 95.19 85 GLU A C 1
ATOM 618 O O . GLU A 1 85 ? 3.655 2.514 -12.617 1.00 95.19 85 GLU A O 1
ATOM 623 N N . ALA A 1 86 ? 5.826 2.071 -12.300 1.00 95.50 86 ALA A N 1
ATOM 624 C CA . ALA A 1 86 ? 5.576 0.916 -11.441 1.00 95.50 86 ALA A CA 1
ATOM 625 C C . ALA A 1 86 ? 4.780 1.288 -10.177 1.00 95.50 86 ALA A C 1
ATOM 627 O O . ALA A 1 86 ? 3.905 0.534 -9.755 1.00 95.50 86 ALA A O 1
ATOM 628 N N . ALA A 1 87 ? 5.046 2.458 -9.588 1.00 94.50 87 ALA A N 1
ATOM 629 C CA . ALA A 1 87 ? 4.292 2.968 -8.448 1.00 94.50 87 ALA A CA 1
ATOM 630 C C . ALA A 1 87 ? 2.850 3.351 -8.819 1.00 94.50 87 ALA A C 1
ATOM 632 O O . ALA A 1 87 ? 1.941 3.090 -8.033 1.00 94.50 87 ALA A O 1
ATOM 633 N N . ALA A 1 88 ? 2.630 3.940 -10.000 1.00 93.88 88 ALA A N 1
ATOM 634 C CA . ALA A 1 88 ? 1.292 4.261 -10.495 1.00 93.88 88 ALA A CA 1
ATOM 635 C C . ALA A 1 88 ? 0.464 2.991 -10.736 1.00 93.88 88 ALA A C 1
ATOM 637 O O . ALA A 1 88 ? -0.647 2.889 -10.225 1.00 93.88 88 ALA A O 1
ATOM 638 N N . ASN A 1 89 ? 1.047 1.989 -11.400 1.00 93.88 89 ASN A N 1
ATOM 639 C CA . ASN A 1 89 ? 0.400 0.694 -11.625 1.00 93.88 89 ASN A CA 1
ATOM 640 C C . ASN A 1 89 ? 0.030 0.013 -10.298 1.00 93.88 89 ASN A C 1
ATOM 642 O O . ASN A 1 89 ? -1.093 -0.449 -10.119 1.00 93.88 89 ASN A O 1
ATOM 646 N N . LEU A 1 90 ? 0.950 0.027 -9.327 1.00 95.25 90 LEU A N 1
ATOM 647 C CA . LEU A 1 90 ? 0.692 -0.511 -7.993 1.00 95.25 90 LEU A CA 1
ATOM 648 C C . LEU A 1 90 ? -0.444 0.236 -7.271 1.00 95.25 90 LEU A C 1
ATOM 650 O O . LEU A 1 90 ? -1.231 -0.377 -6.552 1.00 95.25 90 LEU A O 1
ATOM 654 N N . ALA A 1 91 ? -0.532 1.558 -7.437 1.00 92.06 91 ALA A N 1
ATOM 655 C CA . ALA A 1 91 ? -1.605 2.360 -6.856 1.00 92.06 91 ALA A CA 1
ATOM 656 C C . ALA A 1 91 ? -2.968 2.056 -7.498 1.00 92.06 91 ALA A C 1
ATOM 658 O O . ALA A 1 91 ? -3.966 1.982 -6.778 1.00 92.06 91 ALA A O 1
ATOM 659 N N . ASP A 1 92 ? -3.005 1.840 -8.813 1.00 91.75 92 ASP A N 1
ATOM 660 C CA . ASP A 1 92 ? -4.217 1.461 -9.540 1.00 91.75 92 ASP A CA 1
ATOM 661 C C . ASP A 1 92 ? -4.728 0.082 -9.099 1.00 91.75 92 ASP A C 1
ATOM 663 O O . ASP A 1 92 ? -5.920 -0.059 -8.813 1.00 91.75 92 ASP A O 1
ATOM 667 N N . ASP A 1 93 ? -3.834 -0.898 -8.928 1.00 93.25 93 ASP A N 1
ATOM 668 C CA . ASP A 1 93 ? -4.183 -2.227 -8.407 1.00 93.25 93 ASP A CA 1
ATOM 669 C C . ASP A 1 93 ? -4.834 -2.137 -7.015 1.00 93.25 93 ASP A C 1
ATOM 671 O O . ASP A 1 93 ? -5.874 -2.747 -6.749 1.00 93.25 93 ASP A O 1
ATOM 675 N N . ILE A 1 94 ? -4.265 -1.315 -6.126 1.00 92.06 94 ILE A N 1
ATOM 676 C CA . ILE A 1 94 ? -4.821 -1.078 -4.787 1.00 92.06 94 ILE A CA 1
ATOM 677 C C . ILE A 1 94 ? -6.182 -0.370 -4.877 1.00 92.06 94 ILE A C 1
ATOM 679 O O . ILE A 1 94 ? -7.116 -0.708 -4.146 1.00 92.06 94 ILE A O 1
ATOM 683 N N . ALA A 1 95 ? -6.317 0.624 -5.758 1.00 89.12 95 ALA A N 1
ATOM 684 C CA . ALA A 1 95 ? -7.555 1.380 -5.922 1.00 89.12 95 ALA A CA 1
ATOM 685 C C . ALA A 1 95 ? -8.695 0.520 -6.489 1.00 89.12 95 ALA A C 1
ATOM 687 O O . ALA A 1 95 ? -9.853 0.712 -6.093 1.00 89.12 95 ALA A O 1
ATOM 688 N N . MET A 1 96 ? -8.369 -0.422 -7.379 1.00 87.88 96 MET A N 1
ATOM 689 C CA . MET A 1 96 ? -9.297 -1.422 -7.902 1.00 87.88 96 MET A CA 1
ATOM 690 C C . MET A 1 96 ? -9.812 -2.343 -6.797 1.00 87.88 96 MET A C 1
ATOM 692 O O . MET A 1 96 ? -11.022 -2.551 -6.711 1.00 87.88 96 MET A O 1
ATOM 696 N N . GLU A 1 97 ? -8.931 -2.824 -5.916 1.00 90.44 97 GLU A N 1
ATOM 697 C CA . GLU A 1 97 ? -9.326 -3.661 -4.775 1.00 90.44 97 GLU A CA 1
ATOM 698 C C . GLU A 1 97 ? -10.236 -2.897 -3.795 1.00 90.44 97 GLU A C 1
ATOM 700 O O . GLU A 1 97 ? -11.223 -3.431 -3.291 1.00 90.44 97 GLU A O 1
ATOM 705 N N . LEU A 1 98 ? -9.948 -1.613 -3.548 1.00 86.62 98 LEU A N 1
ATOM 706 C CA . LEU A 1 98 ? -10.700 -0.774 -2.605 1.00 86.62 98 LEU A CA 1
ATOM 707 C C . LEU A 1 98 ? -12.002 -0.173 -3.173 1.00 86.62 98 LEU A C 1
ATOM 709 O O . LEU A 1 98 ? -12.770 0.444 -2.428 1.00 86.62 98 LEU A O 1
ATOM 713 N N . GLY A 1 99 ? -12.272 -0.318 -4.474 1.00 80.88 99 GLY A N 1
ATOM 714 C CA . GLY A 1 99 ? -13.521 0.134 -5.098 1.00 80.88 99 GLY A CA 1
ATOM 715 C C . GLY A 1 99 ? -13.648 1.652 -5.314 1.00 80.88 99 GLY A C 1
ATOM 716 O O . GLY A 1 99 ? -14.749 2.194 -5.182 1.00 80.88 99 GLY A O 1
ATOM 717 N N . GLY A 1 100 ? -12.546 2.332 -5.662 1.00 68.81 100 GLY A N 1
ATOM 718 C CA . GLY A 1 100 ? -12.511 3.754 -6.057 1.00 68.81 100 GLY A CA 1
ATOM 719 C C . GLY A 1 100 ? -12.723 4.775 -4.915 1.00 68.81 100 GLY A C 1
ATOM 720 O O . GLY A 1 100 ? -13.377 4.464 -3.916 1.00 68.81 100 GLY A O 1
ATOM 721 N N . PRO A 1 101 ? -12.165 6.000 -5.017 1.00 62.75 101 PRO A N 1
ATOM 722 C CA . PRO A 1 101 ? -12.185 6.979 -3.926 1.00 62.75 101 PRO A CA 1
ATOM 723 C C . PRO A 1 101 ? -13.570 7.588 -3.672 1.00 62.75 101 PRO A C 1
ATOM 725 O O . PRO A 1 101 ? -14.405 7.700 -4.569 1.00 62.75 101 PRO A O 1
ATOM 728 N N . ASP A 1 102 ? -13.806 8.002 -2.428 1.00 58.72 102 ASP A N 1
ATOM 729 C CA . ASP A 1 102 ? -14.906 8.881 -2.049 1.00 58.72 102 ASP A CA 1
ATOM 730 C C . ASP A 1 102 ? -14.488 10.328 -2.295 1.00 58.72 102 ASP A C 1
ATOM 732 O O . ASP A 1 102 ? -13.596 10.853 -1.633 1.00 58.72 102 ASP A O 1
ATOM 736 N N . VAL A 1 103 ? -15.120 10.980 -3.264 1.00 59.53 103 VAL A N 1
ATOM 737 C CA . VAL A 1 103 ? -14.860 12.389 -3.602 1.00 59.53 103 VAL A CA 1
ATOM 738 C C . VAL A 1 103 ? -15.795 13.349 -2.855 1.00 59.53 103 VAL A C 1
ATOM 740 O O . VAL A 1 103 ? -15.813 14.542 -3.153 1.00 59.53 103 VAL A O 1
ATOM 743 N N . SER A 1 104 ? -16.594 12.853 -1.903 1.00 51.62 104 SER A N 1
ATOM 744 C CA . SER A 1 104 ? -17.687 13.624 -1.298 1.00 51.62 104 SER A CA 1
ATOM 745 C C . SER A 1 104 ? -17.275 14.664 -0.248 1.00 51.62 104 SER A C 1
ATOM 747 O O . SER A 1 104 ? -18.073 15.565 0.017 1.00 51.62 104 SER A O 1
ATOM 749 N N . GLU A 1 105 ? -16.050 14.642 0.296 1.00 44.88 105 GLU A N 1
ATOM 750 C CA . GLU A 1 105 ? -15.615 15.656 1.271 1.00 44.88 105 GLU A CA 1
ATOM 751 C C . GLU A 1 105 ? -14.568 16.641 0.710 1.00 44.88 105 GLU A C 1
ATOM 753 O O . GLU A 1 105 ? -13.468 16.245 0.313 1.00 44.88 105 GLU A O 1
ATOM 758 N N . PRO A 1 106 ? -14.866 17.958 0.687 1.00 40.03 106 PRO A N 1
ATOM 759 C CA . PRO A 1 106 ? -13.914 18.967 0.247 1.00 40.03 106 PRO A CA 1
ATOM 760 C C . PRO A 1 106 ? -12.782 19.127 1.268 1.00 40.03 106 PRO A C 1
ATOM 762 O O . PRO A 1 106 ? -13.017 19.377 2.451 1.00 40.03 106 PRO A O 1
ATOM 765 N N . ARG A 1 107 ? -11.541 19.036 0.776 1.00 50.16 107 ARG A N 1
ATOM 766 C CA . ARG A 1 107 ? -10.312 19.315 1.534 1.00 50.16 107 ARG A CA 1
ATOM 767 C C . ARG A 1 107 ? -10.381 20.737 2.117 1.00 50.16 107 ARG A C 1
ATOM 769 O O . ARG A 1 107 ? -10.380 21.697 1.347 1.00 50.16 107 ARG A O 1
ATOM 776 N N . LYS A 1 108 ? -10.483 20.859 3.446 1.00 36.50 108 LYS A N 1
ATOM 777 C CA . LYS A 1 108 ? -10.354 22.128 4.187 1.00 36.50 108 LYS A CA 1
ATOM 778 C C . LYS A 1 108 ? -8.903 22.417 4.541 1.00 36.50 108 LYS A C 1
ATOM 780 O O . LYS A 1 108 ? -8.178 21.450 4.859 1.00 36.50 108 LYS A O 1
#

Radius of gyration: 15.39 Å; chains: 1; bounding box: 38×31×40 Å

Foldseek 3Di:
DADDDDVVNLLVVCVVVVNPPPPPPDLLSSLVSCVVVVNQWDKDWDWDDDPQKIKIKIFIAGSVVRHTPDIFIFMDNRHPVCVVVSVVVRVVVVCVVVVHYDPPDDDD

Sequence (108 aa):
PWTLLEAAQIAKIGKEHRLGLSGLVDDKKAVSAGKLLGAQYLIVGTVNSTGSVFTLDARLVDVATAVVYSGFQALCCEGEEGLPEAAANLADDIAMELGGPDVSEPRK